Protein AF-A0A059LD39-F1 (afdb_monomer)

Nearest PDB structures (foldseek):
  7rto-assembly1_C  TM=3.977E-01  e=6.138E+00  Bluetongue virus (serotype 1 / isolate South Africa)
  7tb6-assembly1_A-2  TM=3.110E-01  e=5.444E+00  Stenotrophomonas maltophilia

Foldseek 3Di:
DDDDPPPPPDPDQPQPPQQVLQPVNQRQWKKWFAQVPDVVRTFIWGFRGADPVLRFTWTWTDCVVPHDTDIDTGHHPPPDDPVGMDIHDGDPD

Radius of gyration: 16.02 Å; Cα contacts (8 Å, |Δi|>4): 153; chains: 1; bounding box: 52×22×41 Å

Solvent-accessible surface area (backbone atoms only — not comparable to full-atom values): 5677 Å² total; per-residue (Å²): 138,82,90,79,77,79,76,76,74,70,79,70,78,75,63,72,58,23,45,76,66,34,94,81,64,52,40,41,18,28,33,34,36,58,38,93,87,46,90,70,36,60,49,55,30,30,28,60,33,45,43,77,92,79,66,22,29,26,35,40,35,54,39,89,81,77,47,74,74,41,75,47,72,70,44,40,82,90,78,50,61,76,85,46,41,47,78,57,60,75,51,97,125

Mean predicted aligned error: 10.48 Å

Structure (mmCIF, N/CA/C/O backbone):
data_AF-A0A059LD39-F1
#
_entry.id   AF-A0A059LD39-F1
#
loop_
_atom_site.group_PDB
_atom_site.id
_atom_site.type_symbol
_atom_site.label_atom_id
_atom_site.label_alt_id
_atom_site.label_comp_id
_atom_site.label_asym_id
_atom_site.label_entity_id
_atom_site.label_seq_id
_atom_site.pdbx_PDB_ins_code
_atom_site.Cartn_x
_atom_site.Cartn_y
_atom_site.Cartn_z
_atom_site.occupancy
_atom_site.B_iso_or_equiv
_atom_site.auth_seq_id
_atom_site.auth_comp_id
_atom_site.auth_asym_id
_atom_site.auth_atom_id
_atom_site.pdbx_PDB_model_num
ATOM 1 N N . MET A 1 1 ? 41.589 -13.819 26.594 1.00 41.84 1 MET A N 1
ATOM 2 C CA . MET A 1 1 ? 40.903 -12.667 25.968 1.00 41.84 1 MET A CA 1
ATOM 3 C C . MET A 1 1 ? 39.540 -13.147 25.490 1.00 41.84 1 MET A C 1
ATOM 5 O O . MET A 1 1 ? 39.493 -14.121 24.754 1.00 41.84 1 MET A O 1
ATOM 9 N N . ARG A 1 2 ? 38.442 -12.573 25.995 1.00 41.41 2 ARG A N 1
ATOM 10 C CA . ARG A 1 2 ? 37.066 -12.928 25.607 1.00 41.41 2 ARG A CA 1
ATOM 11 C C . ARG A 1 2 ? 36.573 -11.911 24.571 1.00 41.41 2 ARG A C 1
ATOM 13 O O . ARG A 1 2 ? 36.621 -10.727 24.894 1.00 41.41 2 ARG A O 1
ATOM 20 N N . PRO A 1 3 ? 36.069 -12.306 23.394 1.00 48.16 3 PRO A N 1
ATOM 21 C CA . PRO A 1 3 ? 35.257 -11.410 22.587 1.00 48.16 3 PRO A CA 1
ATOM 22 C C . PRO A 1 3 ? 33.826 -11.423 23.145 1.00 48.16 3 PRO A C 1
ATOM 24 O O . PRO A 1 3 ? 33.162 -12.454 23.125 1.00 48.16 3 PRO A O 1
ATOM 27 N N . ASN A 1 4 ? 33.354 -10.293 23.674 1.00 35.69 4 ASN A N 1
ATOM 28 C CA . ASN A 1 4 ? 31.930 -10.077 23.935 1.00 35.69 4 ASN A CA 1
ATOM 29 C C . ASN A 1 4 ? 31.468 -8.930 23.036 1.00 35.69 4 ASN A C 1
ATOM 31 O O . ASN A 1 4 ? 31.371 -7.783 23.461 1.00 35.69 4 ASN A O 1
ATOM 35 N N . ALA A 1 5 ?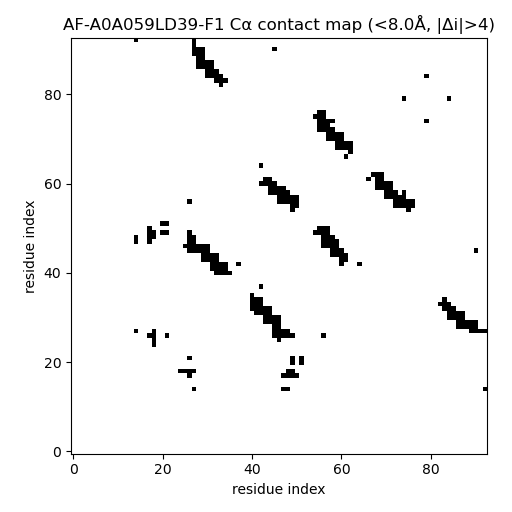 31.279 -9.242 21.755 1.00 50.69 5 ALA A N 1
ATOM 36 C CA . ALA A 1 5 ? 30.531 -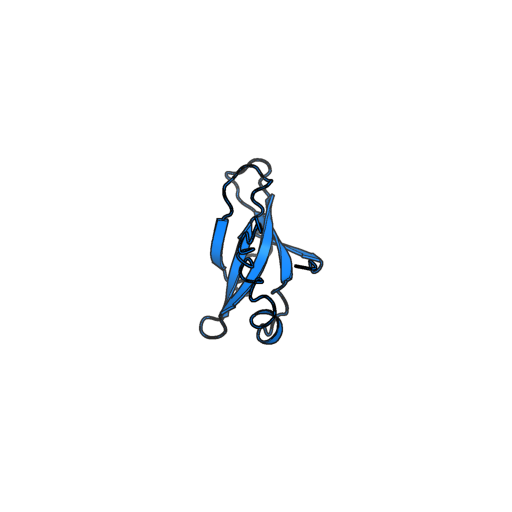8.375 20.866 1.00 50.69 5 ALA A CA 1
ATOM 37 C C . ALA A 1 5 ? 29.064 -8.512 21.271 1.00 50.69 5 ALA A C 1
ATOM 39 O O . ALA A 1 5 ? 28.426 -9.533 21.006 1.00 50.69 5 ALA A O 1
ATOM 40 N N . THR A 1 6 ? 28.552 -7.501 21.964 1.00 51.78 6 THR A N 1
ATOM 41 C CA . THR A 1 6 ? 27.123 -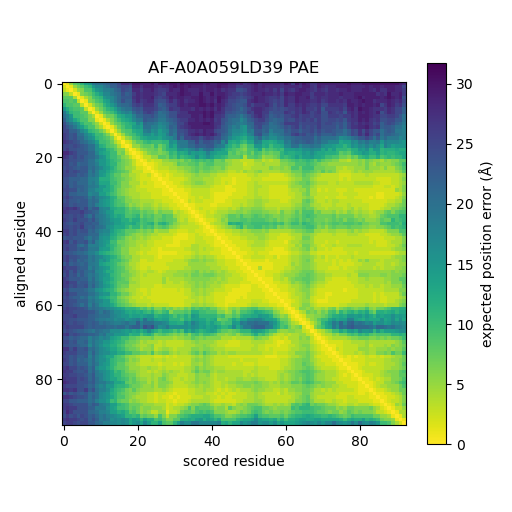7.316 22.186 1.00 51.78 6 THR A CA 1
ATOM 42 C C . THR A 1 6 ? 26.448 -7.328 20.818 1.00 51.78 6 THR A C 1
ATOM 44 O O . THR A 1 6 ? 26.476 -6.333 20.098 1.00 51.78 6 THR A O 1
ATOM 47 N N . ARG A 1 7 ? 25.870 -8.474 20.434 1.00 48.38 7 ARG A N 1
ATOM 48 C CA . ARG A 1 7 ? 24.872 -8.558 19.365 1.00 48.38 7 ARG A CA 1
ATOM 49 C C . ARG A 1 7 ? 23.755 -7.616 19.792 1.00 48.38 7 ARG A C 1
ATOM 51 O O . ARG A 1 7 ? 22.926 -7.984 20.625 1.00 48.38 7 ARG A O 1
ATOM 58 N N . GLN A 1 8 ? 23.772 -6.391 19.273 1.00 46.22 8 GLN A N 1
ATOM 59 C CA . GLN A 1 8 ? 22.591 -5.549 19.264 1.00 46.22 8 GLN A CA 1
ATOM 60 C C . GLN A 1 8 ? 21.530 -6.378 18.548 1.00 46.22 8 GLN A C 1
ATOM 62 O O . GLN A 1 8 ? 21.625 -6.646 17.352 1.00 46.22 8 GLN A O 1
ATOM 67 N N . ARG A 1 9 ? 20.592 -6.928 19.323 1.00 43.28 9 ARG A N 1
ATOM 68 C CA . ARG A 1 9 ? 19.374 -7.495 18.766 1.00 43.28 9 ARG A CA 1
ATOM 69 C C . ARG A 1 9 ? 18.721 -6.335 18.037 1.00 43.28 9 ARG A C 1
ATOM 71 O O . ARG A 1 9 ? 18.286 -5.394 18.695 1.00 43.28 9 ARG A O 1
ATOM 78 N N . ALA A 1 10 ? 18.705 -6.403 16.709 1.00 52.19 10 ALA A N 1
ATOM 79 C CA . ALA A 1 10 ? 17.798 -5.599 15.915 1.00 52.19 10 ALA A CA 1
ATOM 80 C C . ALA A 1 10 ? 16.414 -5.670 16.585 1.00 52.19 10 ALA A C 1
ATOM 82 O O . ALA A 1 10 ? 16.032 -6.763 17.043 1.00 52.19 10 ALA A O 1
ATOM 83 N N . PRO A 1 11 ? 15.704 -4.541 16.744 1.00 43.06 11 PRO A N 1
ATOM 84 C CA . PRO A 1 11 ? 14.335 -4.592 17.219 1.00 43.06 11 PRO A CA 1
ATOM 85 C C . PRO A 1 11 ? 13.595 -5.548 16.286 1.00 43.06 11 PRO A C 1
ATOM 87 O O . PRO A 1 11 ? 13.588 -5.369 15.072 1.00 43.06 11 PRO A O 1
ATOM 90 N N . LYS A 1 12 ? 13.068 -6.636 16.852 1.00 46.44 12 LYS A N 1
ATOM 91 C CA . LYS A 1 12 ? 12.152 -7.511 16.124 1.00 46.44 12 LYS A CA 1
ATOM 92 C C . LYS A 1 12 ? 11.036 -6.605 15.604 1.00 46.44 12 LYS A C 1
ATOM 94 O O . LYS A 1 12 ? 10.512 -5.852 16.432 1.00 46.44 12 LYS A O 1
ATOM 99 N N . PRO A 1 13 ? 10.701 -6.638 14.306 1.00 44.69 13 PRO A N 1
ATOM 100 C CA . PRO A 1 13 ? 9.628 -5.808 13.804 1.00 44.69 13 PRO A CA 1
ATOM 101 C C . PRO A 1 13 ? 8.377 -6.151 14.608 1.00 44.69 13 PRO A C 1
ATOM 103 O O . PRO A 1 13 ? 8.116 -7.303 14.969 1.00 44.69 13 PRO A O 1
ATOM 106 N N . GLN A 1 14 ? 7.669 -5.107 15.009 1.00 49.72 14 GLN A N 1
ATOM 107 C CA . GLN A 1 14 ? 6.526 -5.151 15.907 1.00 49.72 14 GLN A CA 1
ATOM 108 C C . GLN A 1 14 ? 5.287 -5.705 15.171 1.00 49.72 14 GLN A C 1
ATOM 110 O O . GLN A 1 14 ? 4.174 -5.246 15.386 1.00 49.72 14 GLN A O 1
ATOM 115 N N . SER A 1 15 ? 5.457 -6.712 14.309 1.00 48.91 15 SER A N 1
ATOM 116 C CA . SER A 1 15 ? 4.487 -7.146 13.293 1.00 48.91 15 SER A CA 1
ATOM 117 C C . SER A 1 15 ? 3.248 -7.856 13.851 1.00 48.91 15 SER A C 1
ATOM 119 O O . SER A 1 15 ? 2.345 -8.211 13.107 1.00 48.91 15 SER A O 1
ATOM 121 N N . SER A 1 16 ? 3.148 -8.077 15.165 1.00 52.03 16 SER A N 1
ATOM 122 C CA . SER A 1 16 ? 2.019 -8.822 15.751 1.00 52.03 16 SER A CA 1
ATOM 123 C C . SER A 1 16 ? 0.867 -7.950 16.264 1.00 52.03 16 SER A C 1
ATOM 125 O O . SER A 1 16 ? -0.188 -8.493 16.596 1.00 52.03 16 SER A O 1
ATOM 127 N N . ARG A 1 17 ? 1.047 -6.625 16.394 1.00 51.53 17 ARG A N 1
ATOM 128 C CA . ARG A 1 17 ? -0.016 -5.734 16.905 1.00 51.53 17 ARG A CA 1
ATOM 129 C C . ARG A 1 17 ? -0.917 -5.200 15.796 1.00 51.53 17 ARG A C 1
ATOM 131 O O . ARG A 1 17 ? -2.129 -5.342 15.927 1.00 51.53 17 ARG A O 1
ATOM 138 N N . GLY A 1 18 ? -0.343 -4.685 14.706 1.00 53.97 18 GLY A N 1
ATOM 139 C CA . GLY A 1 18 ? -1.112 -4.165 13.568 1.00 53.97 18 GLY A CA 1
ATOM 140 C C . GLY A 1 18 ? -2.009 -5.228 12.927 1.00 53.97 18 GLY A C 1
ATOM 141 O O . GLY A 1 18 ? -3.184 -4.981 12.686 1.00 53.97 18 GLY A O 1
ATOM 142 N N . GLN A 1 19 ? -1.507 -6.458 12.773 1.00 61.47 19 GLN A N 1
ATOM 143 C CA . GLN A 1 19 ? -2.243 -7.539 12.106 1.00 61.47 19 GLN A CA 1
ATOM 144 C C . GLN A 1 19 ? -3.478 -8.031 12.876 1.00 61.47 19 GLN A C 1
ATOM 146 O O . GLN A 1 19 ? -4.460 -8.449 12.273 1.00 61.47 19 GLN A O 1
ATOM 151 N N . ARG A 1 20 ? -3.460 -7.985 14.216 1.00 63.41 20 ARG A N 1
ATOM 152 C CA . ARG A 1 20 ? -4.608 -8.411 15.039 1.00 63.41 20 ARG A CA 1
ATOM 153 C C . ARG A 1 20 ? -5.737 -7.390 15.085 1.00 63.41 20 ARG A C 1
ATOM 155 O O . ARG A 1 20 ? -6.854 -7.768 15.425 1.00 63.41 20 ARG A O 1
ATOM 162 N N . ASN A 1 21 ? -5.426 -6.124 14.829 1.00 72.31 21 ASN A N 1
ATOM 163 C CA . ASN A 1 21 ? -6.351 -5.016 15.030 1.00 72.31 21 ASN A CA 1
ATOM 164 C C . ASN A 1 21 ? -6.828 -4.386 13.718 1.00 72.31 21 ASN A C 1
ATOM 166 O O . ASN A 1 21 ? -7.597 -3.432 13.756 1.00 72.31 21 ASN A O 1
ATOM 170 N N . ASP A 1 22 ? -6.374 -4.914 12.583 1.00 82.69 22 ASP A N 1
ATOM 171 C CA . ASP A 1 22 ? -6.803 -4.507 11.255 1.00 82.69 22 ASP A CA 1
ATOM 172 C C . ASP A 1 22 ? -8.110 -5.223 10.869 1.00 82.69 22 ASP A C 1
ATOM 174 O O . ASP A 1 22 ? -8.096 -6.428 10.601 1.00 82.69 22 ASP A O 1
ATOM 178 N N . PRO A 1 23 ? -9.258 -4.518 10.836 1.00 83.12 23 PRO A N 1
ATOM 179 C CA . PRO A 1 23 ? -10.553 -5.129 10.548 1.00 83.12 23 PRO A CA 1
ATOM 180 C C . PRO A 1 23 ? -10.675 -5.612 9.096 1.00 83.12 23 PRO A C 1
ATOM 182 O O . PRO A 1 23 ? -11.589 -6.376 8.789 1.00 83.12 23 PRO A O 1
ATOM 185 N N . TYR A 1 24 ? -9.770 -5.185 8.212 1.00 84.31 24 TYR A N 1
ATOM 186 C CA . TYR A 1 24 ? -9.791 -5.526 6.791 1.00 84.31 24 TYR A CA 1
ATOM 187 C C . TYR A 1 24 ? -8.786 -6.620 6.402 1.00 84.31 24 TYR A C 1
ATOM 189 O O . TYR A 1 24 ? -8.866 -7.162 5.300 1.00 84.31 24 TYR A O 1
ATOM 197 N N . GLY A 1 25 ? -7.857 -6.974 7.295 1.00 85.44 25 GLY A N 1
ATOM 198 C CA . GLY A 1 25 ? -6.853 -8.013 7.056 1.00 85.44 25 GLY A CA 1
ATOM 199 C C . GLY A 1 25 ? -5.862 -7.694 5.928 1.00 85.44 25 GLY A C 1
ATOM 200 O O . GLY A 1 25 ? -5.365 -8.619 5.284 1.00 85.44 25 GLY A O 1
ATOM 201 N N . TYR A 1 26 ? -5.594 -6.415 5.668 1.00 87.94 26 TYR A N 1
ATOM 202 C CA . TYR A 1 26 ? -4.554 -5.913 4.776 1.00 87.94 26 TYR A CA 1
ATOM 203 C C . TYR A 1 26 ? -3.150 -6.009 5.370 1.00 87.94 26 TYR A C 1
ATOM 205 O O . TYR A 1 26 ? -2.215 -6.269 4.619 1.00 87.94 26 TYR A O 1
ATOM 213 N N . VAL A 1 27 ? -2.978 -5.839 6.685 1.00 88.94 27 VAL A N 1
ATOM 214 C CA . VAL A 1 27 ? -1.647 -5.906 7.317 1.00 88.94 27 VAL A CA 1
ATOM 215 C C . VAL A 1 27 ? -0.992 -7.269 7.069 1.00 88.94 27 VAL A C 1
ATOM 217 O O . VAL A 1 27 ? -1.599 -8.323 7.278 1.00 88.94 27 VAL A O 1
ATOM 220 N N . GLY A 1 28 ? 0.263 -7.243 6.617 1.00 85.56 28 GLY A N 1
ATOM 221 C CA . GLY A 1 28 ? 1.028 -8.421 6.210 1.00 85.56 28 GLY A CA 1
ATOM 222 C C . GLY A 1 28 ? 0.771 -8.876 4.771 1.00 85.56 28 GLY A C 1
ATOM 223 O O . GLY A 1 28 ? 1.336 -9.882 4.352 1.00 85.56 28 GLY A O 1
ATOM 224 N N . ARG A 1 29 ? -0.062 -8.179 3.988 1.00 88.56 29 ARG A N 1
ATOM 225 C CA . ARG A 1 29 ? -0.234 -8.461 2.554 1.00 88.56 29 ARG A CA 1
ATOM 226 C C . ARG A 1 29 ? 0.785 -7.706 1.713 1.00 88.56 29 ARG A C 1
ATOM 228 O O . ARG A 1 29 ? 1.144 -6.570 2.023 1.00 88.56 29 ARG A O 1
ATOM 235 N N . ARG A 1 30 ? 1.187 -8.323 0.602 1.00 90.56 30 ARG A N 1
ATOM 236 C CA . ARG A 1 30 ? 1.852 -7.626 -0.505 1.00 90.56 30 ARG A CA 1
ATOM 237 C C . ARG A 1 30 ? 0.927 -6.593 -1.122 1.00 90.56 30 ARG A C 1
ATOM 239 O O . ARG A 1 30 ? -0.278 -6.822 -1.240 1.00 90.56 30 ARG A O 1
ATOM 246 N N . VAL A 1 31 ? 1.511 -5.495 -1.571 1.00 90.88 31 VAL A N 1
ATOM 247 C CA . VAL A 1 31 ? 0.829 -4.467 -2.345 1.00 90.88 31 VAL A CA 1
ATOM 248 C C . VAL A 1 31 ? 1.726 -4.015 -3.491 1.00 90.88 31 VAL A C 1
ATOM 250 O O . VAL A 1 31 ? 2.917 -3.799 -3.305 1.00 90.88 31 VAL A O 1
ATOM 253 N N . TRP A 1 32 ? 1.152 -3.857 -4.678 1.00 91.06 32 TRP A N 1
ATOM 254 C CA . TRP A 1 32 ? 1.782 -3.146 -5.788 1.00 91.06 32 TRP A CA 1
ATOM 255 C C . TRP A 1 32 ? 1.042 -1.839 -5.992 1.00 91.06 32 TRP A C 1
ATOM 257 O O . TRP A 1 32 ? -0.163 -1.863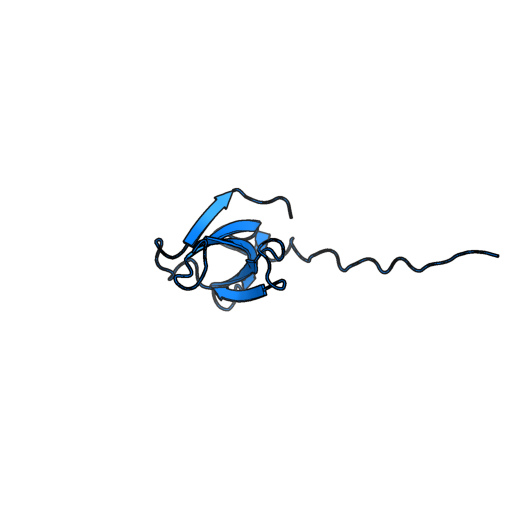 -6.221 1.00 91.06 32 TRP A O 1
ATOM 267 N N . ARG A 1 33 ? 1.737 -0.710 -5.895 1.00 90.19 33 ARG A N 1
ATOM 268 C CA . ARG A 1 33 ? 1.165 0.627 -6.086 1.00 90.19 33 ARG A CA 1
ATOM 269 C C . ARG A 1 33 ? 1.525 1.154 -7.462 1.00 90.19 33 ARG A C 1
ATOM 271 O O . ARG A 1 33 ? 2.660 1.000 -7.906 1.00 90.19 33 ARG A O 1
ATOM 278 N N . HIS A 1 34 ? 0.549 1.754 -8.133 1.00 87.12 34 HIS A N 1
ATOM 279 C CA . HIS A 1 34 ? 0.750 2.329 -9.453 1.00 87.12 34 HIS A CA 1
ATOM 280 C C . HIS A 1 34 ? 1.270 3.763 -9.343 1.00 87.12 34 HIS A C 1
ATOM 282 O O . HIS A 1 34 ? 0.539 4.669 -8.937 1.00 87.12 34 HIS A O 1
ATOM 288 N N . TRP A 1 35 ? 2.520 3.984 -9.730 1.00 86.38 35 TRP A N 1
ATOM 289 C CA . TRP A 1 35 ? 3.161 5.290 -9.804 1.00 86.38 35 TRP A CA 1
ATOM 290 C C . TRP A 1 35 ? 3.507 5.585 -11.263 1.00 86.38 35 TRP A C 1
ATOM 292 O O . TRP A 1 35 ? 4.449 5.033 -11.822 1.00 86.38 35 TRP A O 1
ATOM 302 N N . SER A 1 36 ? 2.768 6.505 -11.888 1.00 82.69 36 SER A N 1
ATOM 303 C CA . SER A 1 36 ? 2.947 6.856 -13.308 1.00 82.69 36 SER A CA 1
ATOM 304 C C . SER A 1 36 ? 4.338 7.409 -13.656 1.00 82.69 36 SER A C 1
ATOM 306 O O . SER A 1 36 ? 4.678 7.492 -14.834 1.00 82.69 36 SER A O 1
ATOM 308 N N . SER A 1 37 ? 5.106 7.834 -12.650 1.00 84.50 37 SER A N 1
ATOM 309 C CA . SER A 1 37 ? 6.461 8.376 -12.803 1.00 84.50 37 SER A CA 1
ATOM 310 C C . SER A 1 37 ? 7.553 7.301 -12.794 1.00 84.50 37 SER A C 1
ATOM 312 O O . SER A 1 37 ? 8.653 7.579 -13.267 1.00 84.50 37 SER A O 1
ATOM 314 N N . GLU A 1 38 ? 7.258 6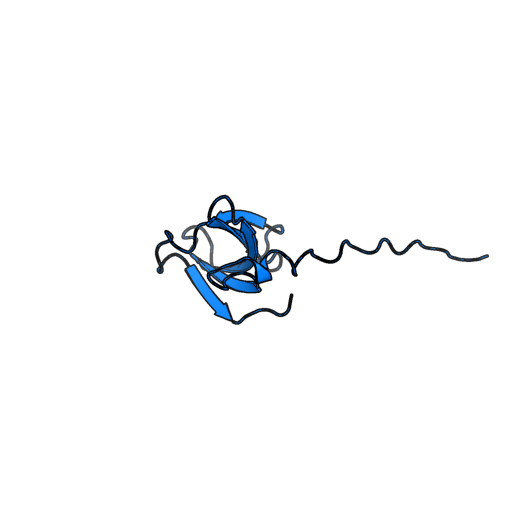.097 -12.293 1.00 79.12 38 GLU A N 1
ATOM 315 C CA . GLU A 1 38 ? 8.228 5.007 -12.153 1.00 79.12 38 GLU A CA 1
ATOM 316 C C . GLU A 1 38 ? 8.266 4.106 -13.395 1.00 79.12 38 GLU A C 1
ATOM 318 O O . GLU A 1 38 ? 7.299 3.995 -14.154 1.00 79.12 38 GLU A O 1
ATOM 323 N N . ASN A 1 39 ? 9.401 3.437 -13.617 1.00 77.25 39 ASN A N 1
ATOM 324 C CA . ASN A 1 39 ? 9.550 2.444 -14.680 1.00 77.25 39 ASN A CA 1
ATOM 325 C C . ASN A 1 39 ? 10.312 1.208 -14.165 1.00 77.25 39 ASN A C 1
ATOM 327 O O . ASN A 1 39 ? 11.546 1.236 -14.124 1.00 77.25 39 ASN A O 1
ATOM 331 N N . PRO A 1 40 ? 9.615 0.107 -13.831 1.00 80.44 40 PRO A N 1
ATOM 332 C CA . PRO A 1 40 ? 8.189 -0.145 -14.075 1.00 80.44 40 PRO A CA 1
ATOM 333 C C . PRO A 1 40 ? 7.253 0.696 -13.181 1.00 80.44 40 PRO A C 1
ATOM 335 O O . PRO A 1 40 ? 7.608 0.985 -12.046 1.00 80.44 40 PRO A O 1
ATOM 338 N N . PRO A 1 41 ? 6.032 1.036 -13.642 1.00 85.12 41 PRO A N 1
ATOM 339 C CA . PRO A 1 41 ? 5.102 1.897 -12.899 1.00 85.12 41 PRO A CA 1
ATOM 340 C C . PRO A 1 41 ? 4.471 1.215 -11.677 1.00 85.12 41 PRO A C 1
ATOM 342 O O . PRO A 1 41 ? 3.646 1.812 -10.999 1.00 85.12 41 PRO A O 1
ATOM 345 N N . TRP A 1 42 ? 4.801 -0.049 -11.414 1.00 87.50 42 TRP A N 1
ATOM 346 C CA . TRP A 1 42 ? 4.274 -0.816 -10.293 1.00 87.50 42 TRP A CA 1
ATOM 347 C C . TRP A 1 42 ? 5.367 -1.002 -9.253 1.00 87.50 42 TRP A C 1
ATOM 349 O O . TRP A 1 42 ? 6.259 -1.832 -9.435 1.00 87.50 42 TRP A O 1
ATOM 359 N N . VAL A 1 43 ? 5.261 -0.253 -8.163 1.00 87.50 43 VAL A N 1
ATOM 360 C CA . VAL A 1 43 ? 6.195 -0.329 -7.040 1.00 87.50 43 VAL A CA 1
ATOM 361 C C . VAL A 1 43 ? 5.681 -1.364 -6.049 1.00 87.50 43 VAL A C 1
ATOM 363 O O . VAL A 1 43 ? 4.540 -1.283 -5.587 1.00 87.50 43 VAL A O 1
ATOM 366 N N . GLU A 1 44 ? 6.506 -2.367 -5.753 1.00 88.94 44 GLU A N 1
ATOM 367 C CA . GLU A 1 44 ? 6.174 -3.418 -4.790 1.00 88.94 44 GLU A CA 1
ATOM 368 C C . GLU A 1 44 ? 6.476 -2.969 -3.359 1.00 88.94 44 GLU A C 1
ATOM 370 O O . GLU A 1 44 ? 7.538 -2.427 -3.050 1.00 88.94 44 GLU A O 1
ATOM 375 N N . GLY A 1 45 ? 5.536 -3.253 -2.470 1.00 88.75 45 GLY A N 1
ATOM 376 C CA . GLY A 1 45 ? 5.684 -3.094 -1.039 1.00 88.75 45 GLY A CA 1
ATOM 377 C C . GLY A 1 45 ? 4.815 -4.082 -0.279 1.00 88.75 45 GLY A C 1
ATOM 378 O O . GLY A 1 45 ? 4.220 -5.014 -0.830 1.00 88.75 45 GLY A O 1
ATOM 379 N N . PHE A 1 46 ? 4.722 -3.871 1.021 1.00 89.56 46 PHE A N 1
ATOM 380 C CA . PHE A 1 46 ? 3.860 -4.645 1.892 1.00 89.56 46 PHE A CA 1
ATOM 381 C C . PHE A 1 46 ? 3.230 -3.756 2.952 1.00 89.56 46 PHE A C 1
ATOM 383 O O . PHE A 1 46 ? 3.802 -2.763 3.396 1.00 89.56 46 PHE A O 1
ATOM 390 N N . VAL A 1 47 ? 2.021 -4.121 3.361 1.00 89.88 47 VAL A N 1
ATOM 391 C CA . VAL A 1 47 ? 1.298 -3.388 4.396 1.00 89.88 47 VAL A CA 1
ATOM 392 C C . VAL A 1 47 ? 1.914 -3.726 5.747 1.00 89.88 47 VAL A C 1
ATOM 394 O O . VAL A 1 47 ? 1.796 -4.852 6.235 1.00 89.88 47 VAL A O 1
ATOM 397 N N . TYR A 1 48 ? 2.586 -2.747 6.335 1.00 86.31 48 TYR A N 1
ATOM 398 C CA . TYR A 1 48 ? 3.360 -2.888 7.558 1.00 86.31 48 TYR A CA 1
ATOM 399 C C . TYR A 1 48 ? 2.488 -2.758 8.810 1.00 86.31 48 TYR A C 1
ATOM 401 O O . TYR A 1 48 ? 2.554 -3.599 9.707 1.00 86.31 48 TYR A O 1
ATOM 409 N N . GLU A 1 49 ? 1.640 -1.731 8.868 1.00 87.25 49 GLU A N 1
ATOM 410 C CA . GLU A 1 49 ? 0.845 -1.417 10.059 1.00 87.25 49 GLU A CA 1
ATOM 411 C C . GLU A 1 49 ? -0.535 -0.854 9.697 1.00 87.25 49 GLU A C 1
ATOM 413 O O . GLU A 1 49 ? -0.761 -0.397 8.577 1.00 87.25 49 GLU A O 1
ATOM 418 N N . TYR A 1 50 ? -1.463 -0.925 10.651 1.00 88.81 50 TYR A N 1
ATOM 419 C CA . TYR A 1 50 ? -2.783 -0.308 10.596 1.00 88.81 50 TYR A CA 1
ATOM 420 C C . TYR A 1 50 ? -2.982 0.570 11.831 1.00 88.81 50 TYR A C 1
ATOM 422 O O . TYR A 1 50 ? -2.814 0.095 12.957 1.00 88.81 50 TYR A O 1
ATOM 430 N N . GLU A 1 51 ? -3.381 1.816 11.603 1.00 88.81 51 GLU A N 1
ATOM 431 C CA . GLU A 1 51 ? -3.703 2.815 12.614 1.00 88.81 51 GLU A CA 1
ATOM 432 C C . GLU A 1 51 ? -5.226 2.826 12.847 1.00 88.81 51 GLU A C 1
ATOM 434 O O . GLU A 1 51 ? -5.978 3.396 12.048 1.00 88.81 51 GLU A O 1
ATOM 439 N N . PRO A 1 52 ? -5.732 2.205 13.929 1.00 84.94 52 PRO A N 1
ATOM 440 C CA . PRO A 1 52 ? -7.169 2.069 14.157 1.00 84.94 52 PRO A CA 1
ATOM 441 C C . PRO A 1 52 ? -7.871 3.397 14.450 1.00 84.94 52 PRO A C 1
ATOM 443 O O . PRO A 1 52 ? -9.078 3.492 14.238 1.00 84.94 52 PRO A O 1
ATOM 446 N N . GLU A 1 53 ? -7.147 4.407 14.943 1.00 86.38 53 GLU A N 1
ATOM 447 C CA . GLU A 1 53 ? -7.724 5.722 15.243 1.00 86.38 53 GLU A CA 1
ATOM 448 C C . GLU A 1 53 ? -8.093 6.493 13.971 1.00 86.38 53 GLU A C 1
ATOM 450 O O . GLU A 1 53 ? -9.090 7.213 13.948 1.00 86.38 53 GLU A O 1
ATOM 455 N N . THR A 1 54 ? -7.309 6.324 12.904 1.00 85.88 54 THR A N 1
ATOM 456 C CA . THR A 1 54 ? -7.493 7.032 11.629 1.00 85.88 54 THR A CA 1
ATOM 457 C C . THR A 1 54 ? -8.070 6.141 10.530 1.00 85.88 54 THR A C 1
ATOM 459 O O . THR A 1 54 ? -8.600 6.652 9.545 1.00 85.88 54 THR A O 1
ATOM 462 N N . GLY A 1 55 ? -8.008 4.817 10.697 1.00 86.38 55 GLY A N 1
ATOM 463 C CA . GLY A 1 55 ? -8.404 3.850 9.678 1.00 86.38 55 GLY A CA 1
ATOM 464 C C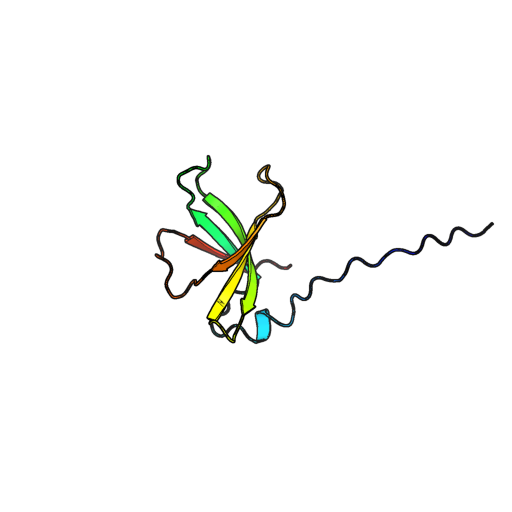 . GLY A 1 55 ? -7.403 3.739 8.526 1.00 86.38 55 GLY A C 1
ATOM 465 O O . GLY A 1 55 ? -7.779 3.276 7.450 1.00 86.38 55 GLY A O 1
ATOM 466 N N . LEU A 1 56 ? -6.163 4.187 8.733 1.00 90.88 56 LEU A N 1
ATOM 467 C CA . LEU A 1 56 ? -5.126 4.248 7.707 1.00 90.88 56 LEU A CA 1
ATOM 468 C C . LEU A 1 56 ? -4.094 3.137 7.885 1.00 90.88 56 LEU A C 1
ATOM 470 O O . LEU A 1 56 ? -3.874 2.635 8.985 1.00 90.88 56 LEU A O 1
ATOM 474 N N . HIS A 1 57 ? -3.427 2.780 6.798 1.00 91.44 57 HIS A N 1
ATOM 475 C CA . HIS A 1 57 ? -2.383 1.769 6.762 1.00 91.44 57 HIS A CA 1
ATOM 476 C C . HIS A 1 57 ? -1.041 2.398 6.402 1.00 91.44 57 HIS A C 1
ATOM 478 O O . HIS A 1 57 ? -0.974 3.379 5.661 1.00 91.44 57 HIS A O 1
ATOM 484 N N . SER A 1 58 ? 0.028 1.795 6.905 1.00 90.75 58 SER A N 1
ATOM 485 C CA . SER A 1 58 ? 1.396 2.144 6.532 1.00 90.75 58 SER A CA 1
ATOM 486 C C . SER A 1 58 ? 1.948 1.074 5.598 1.00 90.75 58 SER A C 1
ATOM 488 O O . SER A 1 58 ? 1.853 -0.118 5.900 1.00 90.75 58 SER A O 1
ATOM 490 N N . ILE A 1 59 ? 2.508 1.482 4.463 1.00 90.38 59 ILE A N 1
ATOM 491 C CA . ILE A 1 59 ? 3.082 0.602 3.441 1.00 90.38 59 ILE A CA 1
ATOM 492 C C . ILE A 1 59 ? 4.598 0.758 3.464 1.00 90.38 59 ILE A C 1
ATOM 494 O O . ILE A 1 59 ? 5.106 1.873 3.370 1.00 90.38 59 ILE A O 1
ATOM 498 N N . LEU A 1 60 ? 5.317 -0.358 3.567 1.00 89.06 60 LEU A N 1
ATOM 499 C CA . LEU A 1 60 ? 6.766 -0.392 3.410 1.00 89.06 60 LEU A CA 1
ATOM 500 C C . LEU A 1 60 ? 7.113 -0.889 2.007 1.00 89.06 60 LEU A C 1
ATOM 502 O O . LEU A 1 60 ? 6.742 -2.005 1.639 1.00 89.06 60 LEU A O 1
ATOM 506 N N . TYR A 1 61 ? 7.813 -0.071 1.230 1.00 86.94 61 TYR A N 1
ATOM 507 C CA . TYR A 1 61 ? 8.262 -0.431 -0.114 1.00 86.94 61 TYR A CA 1
ATOM 508 C C . TYR A 1 61 ? 9.643 -1.090 -0.091 1.00 86.94 61 TYR A C 1
ATOM 510 O O . TYR A 1 61 ? 10.482 -0.778 0.758 1.00 86.94 61 TYR A O 1
ATOM 518 N N . ASP A 1 62 ? 9.870 -2.028 -1.015 1.00 77.94 62 ASP A N 1
ATOM 519 C CA . ASP A 1 62 ? 11.090 -2.836 -1.034 1.00 77.94 62 ASP A CA 1
ATOM 520 C C . ASP A 1 62 ? 12.306 -2.018 -1.530 1.00 77.94 62 ASP A C 1
ATOM 522 O O . ASP A 1 62 ? 12.287 -1.510 -2.656 1.00 77.94 62 ASP A O 1
ATOM 526 N N . PRO A 1 63 ? 13.403 -1.921 -0.749 1.00 65.69 63 PRO A N 1
ATOM 527 C CA . PRO A 1 63 ? 14.593 -1.170 -1.154 1.00 65.69 63 PRO A CA 1
ATOM 528 C C . PRO A 1 63 ? 15.360 -1.819 -2.321 1.00 65.69 63 PRO A C 1
ATOM 530 O O . PRO A 1 63 ? 16.185 -1.182 -2.977 1.00 65.69 63 PRO A O 1
ATOM 533 N N . ASN A 1 64 ? 15.116 -3.100 -2.618 1.00 61.44 64 ASN A N 1
ATOM 534 C CA . ASN A 1 64 ? 15.778 -3.811 -3.713 1.00 61.44 64 ASN A CA 1
ATOM 535 C C . ASN A 1 64 ? 15.266 -3.389 -5.100 1.00 61.44 64 ASN A C 1
ATOM 537 O O . ASN A 1 64 ? 15.858 -3.802 -6.098 1.00 61.44 64 ASN A O 1
ATOM 541 N N . GLN A 1 65 ? 14.229 -2.543 -5.187 1.00 63.28 65 GLN A N 1
ATOM 542 C CA . GLN A 1 65 ? 13.853 -1.868 -6.437 1.00 63.28 65 GLN A CA 1
ATOM 543 C C . GLN A 1 65 ? 14.716 -0.631 -6.757 1.00 63.28 65 GLN A C 1
ATOM 545 O O . GLN A 1 65 ? 14.476 0.045 -7.751 1.00 63.28 65 GLN A O 1
ATOM 550 N N . GLY A 1 66 ? 15.787 -0.390 -5.991 1.00 53.06 66 GLY A N 1
ATOM 551 C CA . GLY A 1 66 ? 16.809 0.611 -6.316 1.00 53.06 66 GLY A CA 1
ATOM 552 C C . GLY A 1 66 ? 16.661 1.938 -5.574 1.00 53.06 66 GLY A C 1
ATOM 553 O O . GLY A 1 66 ? 17.496 2.821 -5.766 1.00 53.06 66 GLY A O 1
ATOM 554 N N . GLU A 1 67 ? 15.668 2.057 -4.694 1.00 52.62 67 GLU A N 1
ATOM 555 C CA . GLU A 1 67 ? 15.457 3.223 -3.835 1.00 52.62 67 GLU A CA 1
ATOM 556 C C . GLU A 1 67 ? 15.671 2.885 -2.351 1.00 52.62 67 GLU A C 1
ATOM 558 O O . GLU A 1 67 ? 15.780 1.724 -1.954 1.00 52.62 67 GLU A O 1
ATOM 563 N N . ALA A 1 68 ? 15.798 3.914 -1.510 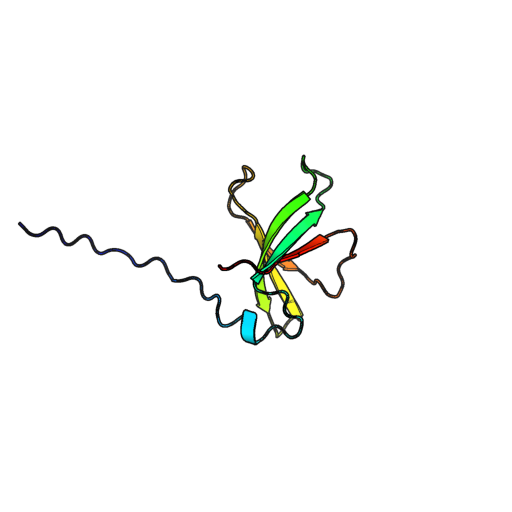1.00 63.59 68 ALA A N 1
ATOM 564 C CA . ALA A 1 68 ? 15.853 3.722 -0.065 1.00 63.59 68 ALA A CA 1
ATOM 565 C C . ALA A 1 68 ? 14.542 3.091 0.442 1.00 63.59 68 ALA A C 1
ATOM 567 O O . ALA A 1 68 ? 13.479 3.321 -0.135 1.00 63.59 68 ALA A O 1
ATOM 568 N N . GLU A 1 69 ? 14.618 2.331 1.541 1.00 71.31 69 GLU A N 1
ATOM 569 C CA . GLU A 1 69 ? 13.432 1.828 2.244 1.00 71.31 69 GLU A CA 1
ATOM 570 C C . GLU A 1 69 ? 12.479 3.003 2.509 1.00 71.31 69 GLU A C 1
ATOM 572 O O . GLU A 1 69 ? 12.813 3.935 3.245 1.00 71.31 69 GLU A O 1
ATOM 577 N N . THR A 1 70 ? 11.325 2.980 1.844 1.00 82.06 70 THR A N 1
ATOM 578 C CA . THR A 1 70 ? 10.349 4.069 1.876 1.00 82.06 70 THR A CA 1
ATOM 579 C C . THR A 1 70 ? 9.118 3.586 2.621 1.00 82.06 70 THR A C 1
ATOM 581 O O . THR A 1 70 ? 8.496 2.597 2.231 1.00 82.06 70 THR A O 1
ATOM 584 N N . LEU A 1 71 ? 8.776 4.286 3.703 1.00 86.25 71 LEU A N 1
ATOM 585 C CA . LEU A 1 71 ? 7.549 4.068 4.458 1.00 86.25 71 LEU A CA 1
ATOM 586 C C . LEU A 1 71 ? 6.528 5.132 4.044 1.00 86.25 71 LEU A C 1
ATOM 588 O O . LEU A 1 71 ? 6.728 6.319 4.294 1.00 86.25 71 LEU A O 1
ATOM 592 N N . GLU A 1 72 ? 5.438 4.705 3.416 1.00 88.25 72 GLU A N 1
ATOM 593 C CA . GLU A 1 72 ? 4.267 5.544 3.159 1.00 88.25 72 GLU A CA 1
ATOM 594 C C . GLU A 1 72 ? 3.272 5.345 4.297 1.00 88.25 72 GLU A C 1
ATOM 596 O O . GLU A 1 72 ? 2.646 4.295 4.418 1.00 88.25 72 GLU A O 1
ATOM 601 N N . GLU A 1 73 ? 3.147 6.352 5.154 1.00 88.50 73 GLU A N 1
ATOM 602 C CA . GLU A 1 73 ? 2.173 6.379 6.242 1.00 88.50 73 GLU A CA 1
ATOM 603 C C . GLU A 1 73 ? 0.861 7.010 5.761 1.00 88.50 73 GLU A C 1
ATOM 605 O O . GLU A 1 73 ? 0.856 7.951 4.965 1.00 88.50 73 GLU A O 1
ATOM 610 N N . GLY A 1 74 ? -0.269 6.535 6.285 1.00 87.06 74 GLY A N 1
ATOM 611 C CA . GLY A 1 74 ? -1.552 7.200 6.065 1.00 87.06 74 GLY A CA 1
ATOM 612 C C . GLY A 1 74 ? -2.296 6.792 4.787 1.00 87.06 74 GLY A C 1
ATOM 613 O O . GLY A 1 74 ? -3.163 7.535 4.324 1.00 87.06 74 GLY A O 1
ATOM 614 N N . PHE A 1 75 ? -1.998 5.628 4.207 1.00 89.69 75 PHE A N 1
ATOM 615 C CA . PHE A 1 75 ? -2.694 5.137 3.020 1.00 89.69 75 PHE A CA 1
ATOM 616 C C . PHE A 1 75 ? -4.036 4.484 3.381 1.00 89.69 75 PHE A C 1
ATOM 618 O O . PHE A 1 75 ? -4.097 3.583 4.212 1.00 89.69 75 PHE A O 1
ATOM 625 N N . SER A 1 76 ? -5.129 4.895 2.735 1.00 90.75 76 SER A N 1
ATOM 626 C CA . SER A 1 76 ? -6.461 4.314 2.961 1.00 90.75 76 SER A CA 1
ATOM 627 C C . SER A 1 76 ? -6.854 3.379 1.820 1.00 90.75 76 SER A C 1
ATOM 629 O O . SER A 1 76 ? -7.352 3.824 0.785 1.00 90.75 76 SER A O 1
ATOM 631 N N . PHE A 1 77 ? -6.721 2.068 2.034 1.00 86.88 77 PHE A N 1
ATOM 632 C CA . PHE A 1 77 ? -7.197 1.047 1.087 1.00 86.88 77 PHE A CA 1
ATOM 633 C C . PHE A 1 77 ? -8.718 1.067 0.884 1.00 86.88 77 PHE A C 1
ATOM 635 O O . PHE A 1 77 ? -9.217 0.544 -0.105 1.00 86.88 77 PHE A O 1
ATOM 642 N N . VAL A 1 78 ? -9.472 1.645 1.822 1.00 87.19 78 VAL A N 1
ATOM 643 C CA . VAL A 1 78 ? -10.939 1.712 1.746 1.00 87.19 78 VAL A CA 1
ATOM 644 C C . VAL A 1 78 ? -11.400 2.807 0.782 1.00 87.19 78 VAL A C 1
ATOM 646 O O . VAL A 1 78 ? -12.439 2.662 0.143 1.00 87.19 78 VAL A O 1
ATOM 649 N N . SER A 1 79 ? -10.645 3.904 0.684 1.00 87.88 79 SER A N 1
ATOM 650 C CA . SER A 1 79 ? -10.981 5.047 -0.176 1.00 87.88 79 SER A CA 1
ATOM 651 C C . SER A 1 79 ? -10.120 5.162 -1.432 1.00 87.88 79 SER A C 1
ATOM 653 O O . SER A 1 79 ? -10.418 6.004 -2.275 1.00 87.88 79 SER A O 1
ATOM 655 N N . ALA A 1 80 ? -9.043 4.384 -1.544 1.00 87.88 80 ALA A N 1
ATOM 656 C CA . ALA A 1 80 ? -8.196 4.358 -2.730 1.00 87.88 80 ALA A CA 1
ATOM 657 C C . ALA A 1 80 ? -8.935 3.773 -3.944 1.00 87.88 80 ALA A C 1
ATOM 659 O O . ALA A 1 80 ? -9.797 2.902 -3.799 1.00 87.88 80 ALA A O 1
ATOM 660 N N . ASP A 1 81 ? -8.578 4.230 -5.146 1.00 89.38 81 ASP A N 1
ATOM 661 C CA . ASP A 1 81 ? -9.087 3.632 -6.376 1.00 89.38 81 ASP A CA 1
ATOM 662 C C . ASP A 1 81 ? -8.467 2.230 -6.551 1.00 89.38 81 ASP A C 1
ATOM 664 O O . ASP A 1 81 ? -7.244 2.090 -6.459 1.00 89.38 81 ASP A O 1
ATOM 668 N N . PRO A 1 82 ? -9.262 1.179 -6.816 1.00 85.81 82 PRO A N 1
ATOM 669 C CA . PRO A 1 82 ? -8.743 -0.164 -7.073 1.00 85.81 82 PRO A CA 1
ATOM 670 C C . PRO A 1 82 ? -7.789 -0.268 -8.275 1.00 85.81 82 PRO A C 1
ATOM 672 O O . PRO A 1 82 ? -7.157 -1.305 -8.450 1.00 85.81 82 PRO A O 1
ATOM 675 N N . GLN A 1 83 ? -7.705 0.753 -9.133 1.00 87.31 83 GLN A N 1
ATOM 676 C CA . GLN A 1 83 ? -6.728 0.827 -10.224 1.00 87.31 83 GLN A CA 1
ATOM 677 C C . GLN A 1 83 ? -5.344 1.293 -9.750 1.00 87.31 83 GLN A C 1
ATOM 679 O O . GLN A 1 83 ? -4.349 0.993 -10.408 1.00 87.31 83 GLN A O 1
ATOM 684 N N . ASP A 1 84 ? -5.264 1.978 -8.606 1.00 88.62 84 ASP A N 1
ATOM 685 C CA . ASP A 1 84 ? -4.018 2.542 -8.075 1.00 88.62 84 ASP A CA 1
ATOM 686 C C . ASP A 1 84 ? -3.202 1.536 -7.254 1.00 88.62 84 ASP A C 1
ATOM 688 O O . ASP A 1 84 ? -2.069 1.832 -6.850 1.00 88.62 84 ASP A O 1
ATOM 692 N N . TYR A 1 85 ? -3.772 0.366 -6.953 1.00 90.50 85 TYR A N 1
ATOM 693 C CA . TYR A 1 85 ? -3.086 -0.674 -6.204 1.00 90.50 85 TYR A CA 1
ATOM 694 C C . TYR A 1 85 ? -3.589 -2.083 -6.527 1.00 90.50 85 TYR A C 1
ATOM 696 O O . TYR A 1 85 ? -4.753 -2.310 -6.840 1.00 90.50 85 TYR A O 1
ATOM 704 N N . VAL A 1 86 ? -2.707 -3.063 -6.363 1.00 91.38 86 VAL A N 1
ATOM 705 C CA . VAL A 1 86 ? -3.036 -4.488 -6.417 1.00 91.38 86 VAL A CA 1
ATOM 706 C C . VAL A 1 86 ? -2.603 -5.126 -5.107 1.00 91.38 86 VAL A C 1
ATOM 708 O O . VAL A 1 86 ? -1.456 -4.978 -4.698 1.00 91.38 86 VAL A O 1
ATOM 711 N N . LEU A 1 87 ? -3.510 -5.842 -4.440 1.00 89.75 87 LEU A N 1
ATOM 712 C CA . LEU A 1 87 ? -3.183 -6.609 -3.236 1.00 89.75 87 LEU A CA 1
ATO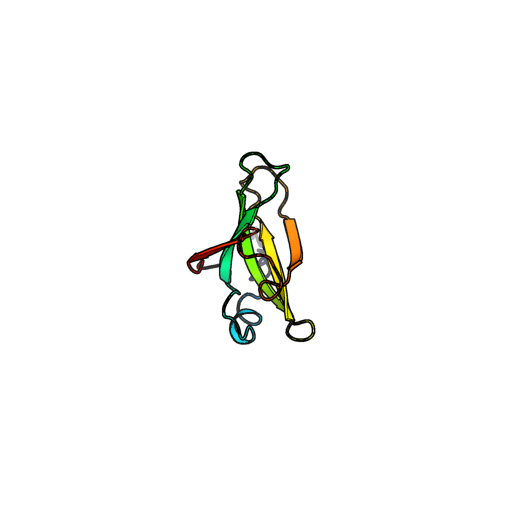M 713 C C . LEU A 1 87 ? -2.782 -8.034 -3.600 1.00 89.75 87 LEU A C 1
ATOM 715 O O . LEU A 1 87 ? -3.512 -8.739 -4.297 1.00 89.75 87 LEU A O 1
ATOM 719 N N . GLY A 1 88 ? -1.643 -8.460 -3.074 1.00 86.69 88 GLY A N 1
ATOM 720 C CA . GLY A 1 88 ? -1.109 -9.801 -3.235 1.00 86.69 88 GLY A CA 1
ATOM 721 C C . GLY A 1 88 ? -1.467 -10.756 -2.110 1.00 86.69 88 GLY A C 1
ATOM 722 O O . GLY A 1 88 ? -2.380 -10.533 -1.298 1.00 86.69 88 GLY A O 1
ATOM 723 N N . ASP A 1 89 ? -0.692 -11.836 -2.087 1.00 84.75 89 ASP A N 1
ATOM 724 C CA . ASP A 1 89 ? -0.658 -12.812 -1.010 1.00 84.75 89 ASP A CA 1
ATOM 725 C C . ASP A 1 89 ? -0.110 -12.216 0.291 1.00 84.75 89 ASP A C 1
ATOM 727 O O . ASP A 1 89 ? 0.548 -11.169 0.316 1.00 84.75 89 ASP A O 1
ATOM 731 N N . TYR A 1 90 ? -0.390 -12.914 1.389 1.00 76.69 90 TYR A N 1
ATOM 732 C CA . TYR A 1 90 ? 0.261 -12.649 2.663 1.00 76.69 90 TYR A CA 1
ATOM 733 C C . TYR A 1 90 ? 1.746 -12.975 2.560 1.00 76.69 90 TYR A C 1
ATOM 735 O O . TYR A 1 90 ? 2.136 -14.030 2.058 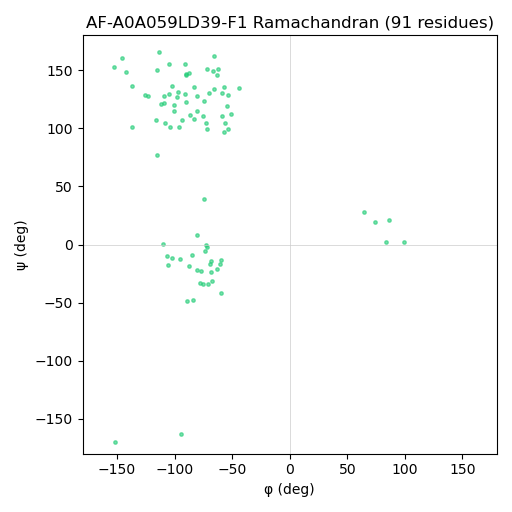1.00 76.69 90 TYR A O 1
ATOM 743 N N . VAL A 1 91 ? 2.567 -12.064 3.058 1.00 71.69 91 VAL A N 1
ATOM 744 C CA . VAL A 1 91 ? 3.999 -12.270 3.210 1.00 71.69 91 VAL A CA 1
ATOM 745 C C . VAL A 1 91 ? 4.255 -12.698 4.642 1.00 71.69 91 VAL A C 1
ATOM 747 O O . VAL A 1 91 ? 3.761 -12.076 5.582 1.00 71.69 91 VAL A O 1
ATOM 750 N N . ASP A 1 92 ? 5.027 -13.768 4.802 1.00 59.09 92 ASP A N 1
ATOM 751 C CA . ASP A 1 92 ? 5.625 -14.104 6.090 1.00 59.09 92 ASP A CA 1
ATOM 752 C C . ASP A 1 92 ? 6.745 -13.078 6.339 1.00 59.09 92 ASP A C 1
ATOM 754 O O . ASP A 1 92 ? 7.800 -13.144 5.702 1.00 59.09 92 ASP A O 1
ATOM 758 N N . ILE A 1 93 ? 6.449 -12.059 7.154 1.00 56.34 93 ILE A N 1
ATOM 759 C CA . ILE A 1 93 ? 7.366 -10.967 7.535 1.00 56.34 93 ILE A CA 1
ATOM 760 C C . ILE A 1 93 ? 7.930 -11.157 8.943 1.00 56.34 93 ILE A C 1
ATOM 762 O O . ILE A 1 93 ? 7.167 -11.554 9.856 1.00 56.34 93 ILE A O 1
#

Secondary structure (DSSP, 8-state):
----------PPP-HHHHHHH-TT--TTEEEEEE-TTSSSSEEEEEEEEEETTTTEEEEEEPGGGSS--EEEEEE-TTTS-TTSEEEEEEP--

Sequence (93 aa):
MRPNATRQRAPKPQSSRGQRNDPYGYVGRRVWRHWSSENPPWVEGFVYEYEPETGLHSILYDPNQGEAETLEEGFSFVSADPQDYVLGDYVDI

pLDDT: mean 75.86, std 16.79, range [35.69, 91.44]